Protein AF-A0A741NWG8-F1 (afdb_monomer_lite)

Secondary structure (DSSP, 8-state):
-PPP-HHHHHHHHHHTT--------SSGGGS-HHHHHHHHHHGGGGGG-TTT--SSHHHHHHHHHHHHHHHHHHHTT--HHHHHHHHHHHHHTT-

pLDDT: mean 80.76, std 14.73, range [42.0, 93.69]

Structure (mmCIF, N/CA/C/O backbone):
data_AF-A0A741NWG8-F1
#
_entry.id   AF-A0A741NWG8-F1
#
loop_
_atom_site.group_PDB
_atom_site.id
_atom_site.type_symbol
_atom_site.label_atom_id
_atom_site.label_alt_id
_atom_site.label_comp_id
_atom_site.label_asym_id
_atom_site.label_entity_id
_atom_site.label_seq_id
_atom_site.pdbx_PDB_ins_code
_atom_site.Cartn_x
_atom_site.Cartn_y
_atom_site.Cartn_z
_atom_site.occupancy
_atom_site.B_iso_or_equiv
_atom_site.auth_seq_id
_atom_site.auth_comp_id
_atom_site.auth_asym_id
_atom_site.auth_atom_id
_atom_site.pdbx_PDB_model_num
ATOM 1 N N . LYS A 1 1 ? -18.041 -12.628 5.112 1.00 46.03 1 LYS A N 1
ATOM 2 C CA . LYS A 1 1 ? -16.937 -11.721 4.717 1.00 46.03 1 LYS A CA 1
ATOM 3 C C . LYS A 1 1 ? -16.424 -11.096 6.004 1.00 46.03 1 LYS A C 1
ATOM 5 O O . LYS A 1 1 ? -17.252 -10.543 6.709 1.00 46.03 1 LYS A O 1
ATOM 10 N N . GLN A 1 2 ? -15.157 -11.285 6.374 1.00 55.75 2 GLN A N 1
ATOM 11 C CA . GLN A 1 2 ? -14.573 -10.500 7.467 1.00 55.75 2 GLN A CA 1
ATOM 12 C C . GLN A 1 2 ? -14.392 -9.072 6.949 1.00 55.75 2 GLN A C 1
ATOM 14 O O . GLN A 1 2 ? -13.883 -8.890 5.844 1.00 55.75 2 GLN A O 1
ATOM 19 N N . GLU A 1 3 ? -14.908 -8.099 7.686 1.00 67.19 3 GLU A N 1
ATOM 20 C CA . GLU A 1 3 ? -14.842 -6.685 7.331 1.00 67.19 3 GLU A CA 1
ATOM 21 C C . GLU A 1 3 ? -13.487 -6.127 7.779 1.00 67.19 3 GLU A C 1
ATOM 23 O O . GLU A 1 3 ? -13.056 -6.379 8.905 1.00 67.19 3 GLU A O 1
ATOM 28 N N . ILE A 1 4 ? -12.780 -5.436 6.881 1.00 77.12 4 ILE A N 1
ATOM 29 C CA . ILE A 1 4 ? -11.507 -4.790 7.214 1.00 77.12 4 ILE A CA 1
ATOM 30 C C . ILE A 1 4 ? -11.827 -3.556 8.059 1.00 77.12 4 ILE A C 1
ATOM 32 O O . ILE A 1 4 ? -12.543 -2.664 7.613 1.00 77.12 4 ILE A O 1
ATOM 36 N N . THR A 1 5 ? -11.292 -3.502 9.276 1.00 86.81 5 THR A N 1
ATOM 37 C CA . THR A 1 5 ? -11.423 -2.362 10.196 1.00 86.81 5 THR A CA 1
ATOM 38 C C . THR A 1 5 ? -10.116 -1.576 10.287 1.00 86.81 5 THR A C 1
ATOM 40 O O . THR A 1 5 ? -9.039 -2.115 10.015 1.00 86.81 5 THR A O 1
ATOM 43 N N . ALA A 1 6 ? -10.179 -0.321 10.742 1.00 87.62 6 ALA A N 1
ATOM 44 C CA . ALA A 1 6 ? -8.990 0.499 10.990 1.00 87.62 6 ALA A CA 1
ATOM 45 C C . ALA A 1 6 ? -7.976 -0.189 11.927 1.00 87.62 6 ALA A C 1
ATOM 47 O O . ALA A 1 6 ? -6.771 -0.150 11.672 1.00 87.62 6 ALA A O 1
ATOM 48 N N . GLU A 1 7 ? -8.466 -0.876 12.965 1.00 87.56 7 GLU A N 1
ATOM 49 C CA . GLU A 1 7 ? -7.653 -1.654 13.907 1.00 87.56 7 GLU A CA 1
ATOM 50 C C . GLU A 1 7 ? -6.947 -2.825 13.221 1.00 87.56 7 GLU A C 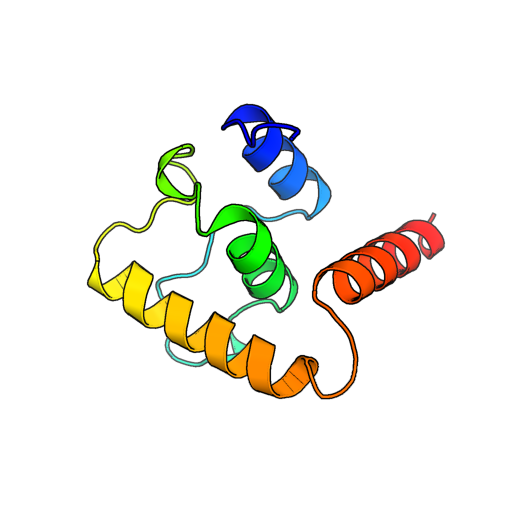1
ATOM 52 O O . GLU A 1 7 ? -5.751 -3.025 13.420 1.00 87.56 7 GLU A O 1
ATOM 57 N N . SER A 1 8 ? -7.658 -3.565 12.361 1.00 88.00 8 SER A N 1
ATOM 58 C CA . SER A 1 8 ? -7.062 -4.676 11.613 1.00 88.00 8 SER A CA 1
ATOM 59 C C . SER A 1 8 ? -5.978 -4.207 10.634 1.00 88.00 8 SER A C 1
ATOM 61 O O . SER A 1 8 ? -4.957 -4.877 10.485 1.00 88.00 8 SER A O 1
ATOM 63 N N . ILE A 1 9 ? -6.157 -3.024 10.030 1.00 89.56 9 ILE A N 1
ATOM 64 C CA . ILE A 1 9 ? -5.156 -2.377 9.171 1.00 89.56 9 ILE A CA 1
ATOM 65 C C . ILE A 1 9 ? -3.913 -2.012 9.988 1.00 89.56 9 ILE A C 1
ATOM 67 O O . ILE A 1 9 ? -2.800 -2.325 9.569 1.00 89.56 9 ILE A O 1
ATOM 71 N N . SER A 1 10 ? -4.088 -1.384 11.157 1.00 89.94 10 SER A N 1
ATOM 72 C CA . SER A 1 10 ? -2.973 -1.031 12.046 1.00 89.94 10 SER A CA 1
ATOM 73 C C . SER A 1 10 ? -2.210 -2.267 12.517 1.00 89.94 10 SER A C 1
ATOM 75 O O . SER A 1 10 ? -0.989 -2.298 12.416 1.00 89.94 10 SER A O 1
ATOM 77 N N . TYR A 1 11 ? -2.919 -3.311 12.952 1.00 89.06 11 TYR A N 1
ATOM 78 C CA . TYR A 1 11 ? -2.302 -4.562 13.392 1.00 89.06 11 TYR A CA 1
ATOM 79 C C . TYR A 1 11 ? -1.479 -5.220 12.279 1.00 89.06 11 TYR A C 1
ATOM 81 O O . TYR A 1 11 ? -0.341 -5.633 12.501 1.00 89.06 11 TYR A O 1
ATOM 89 N N . LEU A 1 12 ? -2.024 -5.278 11.059 1.00 87.50 12 LEU A N 1
ATOM 90 C CA . LEU A 1 12 ? -1.299 -5.793 9.901 1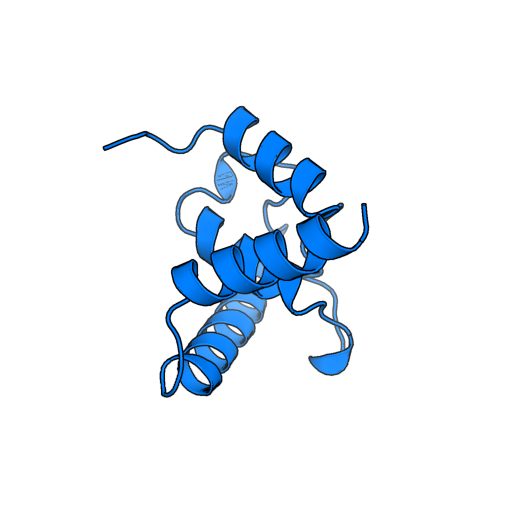.00 87.50 12 LEU A CA 1
ATOM 91 C C . LEU A 1 12 ? -0.057 -4.948 9.589 1.00 87.50 12 LEU A C 1
ATOM 93 O O . LEU A 1 12 ? 1.000 -5.502 9.294 1.00 87.50 12 LEU A O 1
ATOM 97 N N . ALA A 1 13 ? -0.168 -3.622 9.657 1.00 90.94 13 ALA A N 1
ATOM 98 C CA . ALA A 1 13 ? 0.964 -2.738 9.425 1.00 90.94 13 ALA A CA 1
ATOM 99 C C . ALA A 1 13 ? 2.076 -2.960 10.455 1.00 90.94 13 ALA A C 1
ATOM 101 O O . ALA A 1 13 ? 3.242 -3.047 10.078 1.00 90.94 13 ALA A O 1
ATOM 102 N N . ASP A 1 14 ? 1.723 -3.113 11.731 1.00 91.69 14 ASP A N 1
ATOM 103 C CA . ASP A 1 14 ? 2.688 -3.351 12.801 1.00 91.69 14 ASP A CA 1
ATOM 104 C C . ASP A 1 14 ? 3.360 -4.729 12.651 1.00 91.69 14 ASP A C 1
ATOM 106 O O . ASP A 1 14 ? 4.581 -4.827 12.782 1.00 91.69 14 ASP A O 1
ATOM 110 N N . LEU A 1 15 ? 2.610 -5.771 12.261 1.00 88.81 15 LEU A N 1
ATOM 111 C CA . LEU A 1 15 ? 3.166 -7.091 11.924 1.00 88.81 15 LEU A CA 1
ATOM 112 C C . LEU A 1 15 ? 4.169 -7.039 10.764 1.00 88.81 15 LEU A C 1
ATOM 114 O O . LEU A 1 15 ? 5.177 -7.743 10.777 1.00 88.81 15 LEU A O 1
ATOM 118 N N . LEU A 1 16 ? 3.889 -6.218 9.751 1.00 86.94 16 LEU A N 1
ATOM 119 C CA . LEU A 1 16 ? 4.751 -6.044 8.580 1.00 86.94 16 LEU A CA 1
ATOM 120 C C . LEU A 1 16 ? 5.825 -4.962 8.779 1.00 86.94 16 LEU A C 1
ATOM 122 O O . LEU A 1 16 ? 6.596 -4.694 7.858 1.00 86.94 16 LEU A O 1
ATOM 126 N N . ASN A 1 17 ? 5.884 -4.345 9.965 1.00 90.75 17 ASN A N 1
ATOM 127 C CA . ASN A 1 17 ? 6.755 -3.218 10.298 1.00 90.75 17 ASN A CA 1
ATOM 128 C C . ASN A 1 17 ? 6.635 -2.034 9.311 1.00 90.75 17 ASN A C 1
ATOM 130 O O . ASN A 1 17 ? 7.618 -1.381 8.950 1.00 90.75 17 ASN A O 1
ATOM 134 N N . ILE A 1 18 ? 5.413 -1.751 8.858 1.00 92.56 18 ILE A N 1
ATOM 135 C CA . ILE A 1 18 ? 5.095 -0.658 7.940 1.00 92.56 18 ILE A CA 1
ATOM 136 C C . ILE A 1 18 ? 4.663 0.554 8.747 1.00 92.56 18 ILE A C 1
ATOM 138 O O . ILE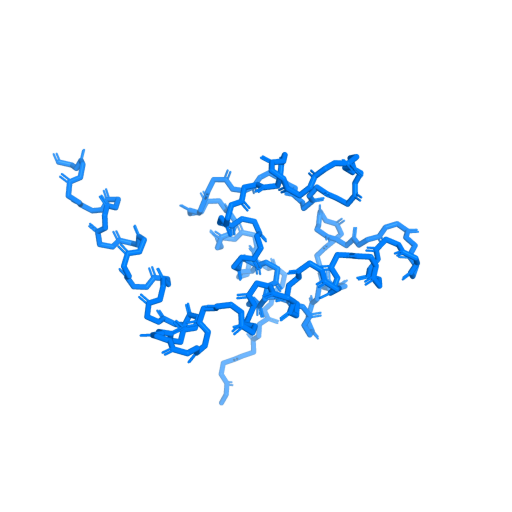 A 1 18 ? 3.628 0.562 9.412 1.00 92.56 18 ILE A O 1
ATOM 142 N N . LYS A 1 19 ? 5.463 1.618 8.666 1.00 91.06 19 LYS A N 1
ATOM 143 C CA . LYS A 1 19 ? 5.164 2.859 9.383 1.00 91.06 19 LYS A CA 1
ATOM 144 C C . LYS A 1 19 ? 4.202 3.767 8.633 1.00 91.06 19 LYS A C 1
ATOM 146 O O . LYS A 1 19 ? 3.339 4.367 9.268 1.00 91.06 19 LYS A O 1
ATOM 151 N N . GLU A 1 20 ? 4.350 3.810 7.316 1.00 91.69 20 GLU A N 1
ATOM 152 C CA . GLU A 1 20 ? 3.599 4.649 6.389 1.00 91.69 20 GLU A CA 1
ATOM 153 C C . GLU A 1 20 ? 3.635 4.040 4.980 1.00 91.69 20 GLU A C 1
ATOM 155 O O . GLU A 1 20 ? 4.441 3.148 4.691 1.00 91.69 20 GLU A O 1
ATOM 160 N N . ILE A 1 21 ? 2.777 4.546 4.094 1.00 92.81 21 ILE A N 1
ATOM 161 C CA . ILE A 1 21 ? 2.846 4.255 2.661 1.00 92.81 21 ILE A CA 1
ATOM 162 C C . ILE A 1 21 ? 3.624 5.396 1.996 1.00 92.81 21 ILE A C 1
ATOM 164 O O . ILE A 1 21 ? 3.224 6.554 2.125 1.00 92.81 21 ILE A O 1
ATOM 168 N N . PRO A 1 22 ? 4.741 5.113 1.299 1.00 92.25 22 PRO A N 1
ATOM 169 C CA . PRO A 1 22 ? 5.623 6.154 0.786 1.00 92.25 22 PRO A CA 1
ATOM 170 C C . PRO A 1 22 ? 5.063 6.746 -0.513 1.00 92.25 22 PRO A C 1
ATOM 172 O O . PRO A 1 22 ? 5.530 6.438 -1.607 1.00 92.25 22 PRO A O 1
ATOM 175 N N . TYR A 1 23 ? 4.047 7.603 -0.403 1.00 91.94 23 TYR A N 1
ATOM 176 C CA . TYR A 1 23 ? 3.460 8.324 -1.541 1.00 91.94 23 TYR A CA 1
ATOM 177 C C . TYR A 1 23 ? 4.451 9.310 -2.186 1.00 91.94 23 TYR A C 1
ATOM 179 O O . TYR A 1 23 ? 4.447 9.516 -3.407 1.00 91.94 23 TYR A O 1
ATOM 187 N N . SER A 1 24 ? 5.355 9.868 -1.375 1.00 88.88 24 SER A N 1
ATOM 188 C CA . SER A 1 24 ? 6.450 10.726 -1.826 1.00 88.88 24 SER A CA 1
ATOM 189 C C . SER A 1 24 ? 7.678 9.887 -2.182 1.00 88.88 24 SER A C 1
ATOM 191 O O . SER A 1 24 ? 8.453 9.480 -1.320 1.00 88.88 24 SER A O 1
ATOM 193 N N . TYR A 1 25 ? 7.836 9.607 -3.473 1.00 89.56 25 TYR A N 1
ATOM 194 C CA . TYR A 1 25 ? 8.994 8.912 -4.029 1.00 89.56 25 TYR A CA 1
ATOM 195 C C . TYR A 1 25 ? 9.375 9.498 -5.393 1.00 89.56 25 TYR A C 1
ATOM 197 O O . TYR A 1 25 ? 8.506 9.932 -6.163 1.00 89.56 25 TYR A O 1
ATOM 205 N N . GLU A 1 26 ? 10.670 9.462 -5.710 1.00 86.25 26 GLU A N 1
ATOM 206 C CA . GLU A 1 26 ? 11.217 9.847 -7.017 1.00 86.25 26 GLU A CA 1
ATOM 207 C C . GLU A 1 26 ? 11.378 8.633 -7.935 1.00 86.25 26 GLU A C 1
ATOM 209 O O . GLU A 1 26 ? 11.162 8.716 -9.143 1.00 86.25 26 GLU A O 1
ATOM 214 N N . ARG A 1 27 ? 11.755 7.480 -7.365 1.00 85.56 27 ARG A N 1
ATOM 215 C CA . ARG A 1 27 ? 12.003 6.230 -8.095 1.00 85.56 27 ARG A CA 1
ATOM 216 C C . ARG A 1 27 ? 11.317 5.062 -7.404 1.00 85.56 27 ARG A C 1
ATOM 218 O O . ARG A 1 27 ? 11.339 4.961 -6.184 1.00 85.56 27 ARG A O 1
ATOM 225 N N . ARG A 1 28 ? 10.788 4.111 -8.179 1.00 83.06 28 ARG A N 1
ATOM 226 C CA . ARG A 1 28 ? 10.129 2.913 -7.621 1.00 83.06 28 ARG A CA 1
ATOM 227 C C . ARG A 1 28 ? 11.022 2.048 -6.745 1.00 83.06 28 ARG A C 1
ATOM 229 O O . ARG A 1 28 ? 10.523 1.441 -5.812 1.00 83.06 28 ARG A O 1
ATOM 236 N N . SER A 1 29 ? 12.326 2.017 -7.010 1.00 85.00 29 SER A N 1
ATOM 237 C CA . SER A 1 29 ? 13.292 1.277 -6.190 1.00 85.00 29 SER A CA 1
ATOM 238 C C . SER A 1 29 ? 13.389 1.788 -4.747 1.00 85.00 29 SER A C 1
ATOM 240 O O . SER A 1 29 ? 13.987 1.119 -3.915 1.00 85.00 29 SER A O 1
ATOM 242 N N . GLN A 1 30 ? 12.842 2.975 -4.452 1.00 88.25 30 GLN A N 1
ATOM 243 C CA . GLN A 1 30 ? 12.757 3.529 -3.097 1.00 88.25 30 GLN A CA 1
ATOM 244 C C . GLN A 1 30 ? 11.561 2.976 -2.312 1.00 88.25 30 GLN A C 1
ATOM 246 O O . GLN A 1 30 ? 11.489 3.171 -1.103 1.00 88.25 30 GLN A O 1
ATOM 251 N N . ILE A 1 31 ? 10.616 2.313 -2.984 1.00 91.50 31 ILE A N 1
ATOM 252 C CA . ILE A 1 31 ? 9.400 1.793 -2.369 1.00 91.50 31 ILE A CA 1
ATOM 253 C C . ILE A 1 31 ? 9.670 0.354 -1.918 1.00 91.50 31 ILE A C 1
ATOM 255 O O . ILE A 1 31 ? 9.951 -0.499 -2.766 1.00 91.50 31 ILE A O 1
ATOM 259 N N . PRO A 1 32 ? 9.562 0.046 -0.614 1.00 90.25 32 PRO A N 1
ATOM 260 C CA . PRO A 1 32 ? 9.672 -1.326 -0.142 1.00 90.25 32 PRO A CA 1
ATOM 261 C C . PRO A 1 32 ? 8.574 -2.201 -0.754 1.00 90.25 32 PRO A C 1
ATOM 263 O O . PRO A 1 32 ? 7.400 -1.832 -0.751 1.00 90.25 32 PRO A O 1
ATOM 266 N N . GLU A 1 33 ? 8.937 -3.394 -1.227 1.00 88.62 33 GLU A N 1
ATOM 267 C CA . GLU A 1 33 ? 7.990 -4.345 -1.833 1.00 88.62 33 GLU A CA 1
ATOM 268 C C . GLU A 1 33 ? 6.833 -4.677 -0.878 1.00 88.62 33 GLU A C 1
ATOM 270 O O . GLU A 1 33 ? 5.672 -4.731 -1.284 1.00 88.62 33 GLU A O 1
ATOM 275 N N . ILE A 1 34 ? 7.131 -4.788 0.419 1.00 88.94 34 ILE A N 1
ATOM 276 C CA . ILE A 1 34 ? 6.126 -5.053 1.449 1.00 88.94 34 ILE A CA 1
ATOM 277 C C . ILE A 1 34 ? 5.100 -3.920 1.586 1.00 88.94 34 ILE A C 1
ATOM 279 O O . ILE A 1 34 ? 3.926 -4.193 1.822 1.00 88.94 34 ILE A O 1
ATOM 283 N N . SER A 1 35 ? 5.495 -2.664 1.350 1.00 92.06 35 SER A N 1
ATOM 284 C CA . SER A 1 35 ? 4.579 -1.516 1.341 1.00 92.06 35 SER A CA 1
ATOM 285 C C . SER A 1 35 ? 3.622 -1.567 0.150 1.00 92.06 35 SER A C 1
ATOM 287 O O . SER A 1 35 ? 2.457 -1.201 0.287 1.00 92.06 35 SER A O 1
ATOM 289 N N . ILE A 1 36 ? 4.085 -2.060 -1.005 1.00 92.06 36 ILE A N 1
ATOM 290 C CA . ILE A 1 36 ? 3.248 -2.248 -2.200 1.00 92.06 36 ILE A CA 1
ATOM 291 C C . ILE A 1 36 ? 2.222 -3.360 -1.954 1.00 92.06 36 ILE A C 1
ATOM 293 O O . ILE A 1 36 ? 1.040 -3.196 -2.257 1.00 92.06 36 ILE A O 1
ATOM 297 N N . ILE A 1 37 ? 2.662 -4.476 -1.362 1.00 88.88 37 ILE A N 1
ATOM 298 C CA . ILE A 1 37 ? 1.786 -5.595 -0.990 1.00 88.88 37 ILE A CA 1
ATOM 299 C C . ILE A 1 37 ? 0.738 -5.133 0.025 1.00 88.88 37 ILE A C 1
ATOM 301 O O . ILE A 1 37 ? -0.451 -5.372 -0.174 1.00 88.88 37 ILE A O 1
ATOM 305 N N . PHE A 1 38 ? 1.167 -4.445 1.084 1.00 91.50 38 PHE A N 1
ATOM 306 C CA . PHE A 1 38 ? 0.279 -3.916 2.114 1.00 91.50 38 PHE A CA 1
ATOM 307 C C . PHE A 1 38 ? -0.770 -2.967 1.544 1.00 91.50 38 PHE A C 1
ATOM 309 O O . PHE A 1 38 ? -1.956 -3.160 1.801 1.00 91.50 38 PHE A O 1
ATOM 316 N N . PHE A 1 39 ? -0.359 -2.015 0.702 1.00 92.50 39 PHE A N 1
ATOM 317 C CA . PHE A 1 39 ? -1.292 -1.149 -0.014 1.00 92.50 39 PHE A CA 1
ATOM 318 C C . PHE A 1 39 ? -2.324 -1.971 -0.795 1.00 92.50 39 PHE A C 1
ATOM 320 O O . PHE A 1 39 ? -3.514 -1.712 -0.679 1.00 92.50 39 PHE A O 1
ATOM 327 N N . GLY A 1 40 ? -1.901 -3.011 -1.518 1.00 89.50 40 GLY A N 1
ATOM 328 C CA . GLY A 1 40 ? -2.809 -3.901 -2.245 1.00 89.50 40 GLY A CA 1
ATOM 329 C C . GLY A 1 40 ? -3.864 -4.593 -1.379 1.00 89.50 40 GLY A C 1
ATOM 330 O O . GLY A 1 40 ? -4.972 -4.835 -1.848 1.00 89.50 40 GLY A O 1
ATOM 331 N N . ILE A 1 41 ? -3.537 -4.894 -0.120 1.00 88.25 41 ILE A N 1
ATOM 332 C CA . ILE A 1 41 ? -4.462 -5.514 0.841 1.00 88.25 41 ILE A CA 1
ATOM 333 C C . ILE A 1 41 ? -5.495 -4.501 1.333 1.00 88.25 41 ILE A C 1
ATOM 335 O O . ILE A 1 41 ? -6.657 -4.858 1.518 1.00 88.25 41 ILE A O 1
ATOM 339 N N . ILE A 1 42 ? -5.075 -3.253 1.556 1.00 89.56 42 ILE A N 1
ATOM 340 C CA . ILE A 1 42 ? -5.907 -2.239 2.211 1.00 89.56 42 ILE A CA 1
ATOM 341 C C . ILE A 1 42 ? -6.505 -1.206 1.251 1.00 89.56 42 ILE A C 1
ATOM 343 O O . ILE A 1 42 ? -7.275 -0.369 1.707 1.00 89.56 42 ILE A O 1
ATOM 347 N N . LYS A 1 43 ? -6.178 -1.228 -0.050 1.00 89.06 43 LYS A N 1
ATOM 348 C CA . LYS A 1 43 ? -6.515 -0.163 -1.018 1.00 89.06 43 LYS A CA 1
ATOM 349 C C . LYS A 1 43 ? -8.001 0.214 -1.043 1.00 89.06 43 LYS A C 1
ATOM 351 O O . LYS A 1 43 ? -8.322 1.394 -1.114 1.00 89.06 43 LYS A O 1
ATOM 356 N N . ASP A 1 44 ? -8.896 -0.765 -0.913 1.00 87.38 44 ASP A N 1
ATOM 357 C CA . ASP A 1 44 ? -10.351 -0.558 -0.968 1.00 87.38 44 ASP A CA 1
ATOM 358 C C . ASP A 1 44 ? -10.912 -0.007 0.358 1.00 87.38 44 ASP A C 1
ATOM 360 O O . ASP A 1 44 ? -12.084 0.342 0.466 1.00 87.38 44 ASP A O 1
ATOM 364 N N . SER A 1 45 ? -10.078 0.050 1.395 1.00 88.25 45 SER A N 1
ATOM 365 C CA . SER A 1 45 ? -10.410 0.473 2.758 1.00 88.25 45 SER A CA 1
ATOM 366 C C . SER A 1 45 ? -9.381 1.461 3.312 1.00 88.25 45 SER A C 1
ATOM 368 O O . SER A 1 45 ? -9.298 1.676 4.519 1.00 88.25 45 SER A O 1
ATOM 370 N N . ILE A 1 46 ? -8.577 2.071 2.440 1.00 86.12 46 ILE A N 1
ATOM 371 C CA . ILE A 1 46 ? -7.400 2.849 2.835 1.00 86.12 46 ILE A CA 1
ATOM 372 C C . ILE A 1 46 ? -7.764 4.132 3.582 1.00 86.12 46 ILE A C 1
ATOM 374 O O . ILE A 1 46 ? -7.005 4.610 4.418 1.00 86.12 46 ILE A O 1
ATOM 378 N N . THR A 1 47 ? -8.964 4.651 3.327 1.00 85.69 47 THR A N 1
ATOM 379 C CA . THR A 1 47 ? -9.532 5.820 4.002 1.00 85.69 47 THR A CA 1
ATOM 380 C C . THR A 1 47 ? -10.020 5.520 5.419 1.00 85.69 47 THR A C 1
ATOM 382 O O . THR A 1 47 ? -10.271 6.456 6.170 1.00 85.69 47 THR A O 1
ATOM 385 N N . LEU A 1 48 ? -10.124 4.245 5.822 1.00 84.62 48 LEU A N 1
ATOM 386 C CA . LEU A 1 48 ? -10.489 3.874 7.194 1.00 84.62 48 LEU A CA 1
ATOM 387 C C . LEU A 1 48 ? -9.374 4.173 8.202 1.00 84.62 48 LEU A C 1
ATOM 389 O O . LEU A 1 48 ? -9.634 4.182 9.402 1.00 84.62 48 LEU A O 1
ATOM 393 N N . ASN A 1 49 ? -8.135 4.373 7.746 1.00 86.12 49 ASN A N 1
ATOM 394 C CA . ASN A 1 49 ? -6.991 4.603 8.618 1.00 86.12 49 ASN A CA 1
ATOM 395 C C . ASN A 1 49 ? -6.172 5.807 8.138 1.00 86.12 49 ASN A C 1
ATOM 397 O O . ASN A 1 49 ? -5.411 5.715 7.174 1.00 86.12 49 ASN A O 1
ATOM 401 N N . GLU A 1 50 ? -6.292 6.926 8.857 1.00 87.62 50 GLU A N 1
ATOM 402 C CA . GLU A 1 50 ? -5.613 8.190 8.537 1.00 87.62 50 GLU A CA 1
ATOM 403 C C . GLU A 1 50 ? -4.085 8.055 8.447 1.00 87.62 50 GLU A C 1
ATOM 405 O O . GLU A 1 50 ? -3.452 8.787 7.691 1.00 87.62 50 GLU A O 1
ATOM 410 N N . ARG A 1 51 ? -3.481 7.084 9.151 1.00 88.69 51 ARG A N 1
ATOM 411 C CA . ARG A 1 51 ? -2.030 6.821 9.110 1.00 88.69 51 ARG A CA 1
ATOM 412 C C . ARG A 1 51 ? -1.540 6.449 7.711 1.00 88.69 51 ARG A C 1
ATOM 414 O O . ARG A 1 51 ? -0.395 6.731 7.367 1.00 88.69 51 ARG A O 1
ATOM 421 N N . PHE A 1 52 ? -2.380 5.773 6.933 1.00 92.50 52 PHE A N 1
ATOM 422 C CA . PHE A 1 52 ? -2.030 5.250 5.611 1.00 92.50 52 PHE A CA 1
ATOM 423 C C . PHE A 1 52 ? -2.801 5.931 4.484 1.00 92.50 52 PHE A C 1
ATOM 425 O O . PHE A 1 52 ? -2.527 5.664 3.311 1.00 92.50 52 PHE A O 1
ATOM 432 N N . ALA A 1 53 ? -3.746 6.805 4.827 1.00 91.62 53 ALA A N 1
ATOM 433 C CA . ALA A 1 53 ? -4.522 7.554 3.863 1.00 91.62 53 ALA A CA 1
ATOM 434 C C . ALA A 1 53 ? -3.610 8.485 3.036 1.00 91.62 53 ALA A C 1
ATOM 436 O O . ALA A 1 53 ? -2.702 9.120 3.580 1.00 91.62 53 ALA A O 1
ATOM 437 N N . PRO A 1 54 ? -3.830 8.574 1.716 1.00 92.19 54 PRO A N 1
ATOM 438 C CA . PRO A 1 54 ? -3.144 9.542 0.869 1.00 92.19 54 PRO A CA 1
ATOM 439 C C . PRO A 1 54 ? -3.597 10.967 1.217 1.00 92.19 54 PRO A C 1
ATOM 441 O O . PRO A 1 54 ? -4.741 11.186 1.618 1.00 92.19 54 PRO A O 1
ATOM 444 N N . LYS A 1 55 ? -2.724 11.957 1.018 1.00 90.94 55 LYS A N 1
ATOM 445 C CA . LYS A 1 55 ? -3.050 13.378 1.236 1.00 90.94 55 LYS A CA 1
ATOM 446 C C . LYS A 1 55 ? -3.763 14.005 0.041 1.00 90.94 55 LYS A C 1
ATOM 448 O O . LYS A 1 55 ? -4.324 15.091 0.166 1.00 90.94 55 LYS A O 1
ATOM 453 N N . SER A 1 56 ? -3.722 13.351 -1.118 1.00 92.38 56 SER A N 1
ATOM 454 C CA . SER A 1 56 ? -4.409 13.789 -2.330 1.00 92.38 56 SER A CA 1
ATOM 455 C C . SER A 1 56 ? -4.782 12.618 -3.240 1.00 92.38 56 SER A C 1
ATOM 457 O O . SER A 1 56 ? -4.159 11.553 -3.214 1.00 92.38 56 SER A O 1
ATOM 459 N N . ASP A 1 57 ? -5.759 12.843 -4.119 1.00 90.69 57 ASP A N 1
ATOM 460 C CA . ASP A 1 57 ? -6.128 11.882 -5.167 1.00 90.69 57 ASP A CA 1
ATOM 461 C C . ASP A 1 57 ? -4.964 11.598 -6.129 1.00 90.69 57 ASP A C 1
ATOM 463 O O . ASP A 1 57 ? -4.858 10.510 -6.697 1.00 90.69 57 ASP A O 1
ATOM 467 N N . GLU A 1 58 ? -4.063 12.568 -6.307 1.00 92.94 58 GLU A N 1
ATOM 468 C CA . GLU A 1 58 ? -2.866 12.405 -7.127 1.00 92.94 58 GLU A CA 1
ATOM 469 C C . GLU A 1 58 ? -1.887 11.406 -6.499 1.00 92.94 58 GLU A C 1
ATOM 471 O O . GLU A 1 58 ? -1.395 10.517 -7.197 1.00 92.94 58 GLU A O 1
ATOM 476 N N . GLU A 1 59 ? -1.654 11.491 -5.184 1.00 92.88 59 GLU A N 1
ATOM 477 C CA . GLU A 1 59 ? -0.844 10.516 -4.444 1.00 92.88 59 GLU A CA 1
ATOM 478 C C . GLU A 1 59 ? -1.442 9.110 -4.541 1.00 92.88 59 GLU A C 1
ATOM 480 O O . GLU A 1 59 ? -0.728 8.150 -4.856 1.00 92.88 59 GLU A O 1
ATOM 485 N N . LEU A 1 60 ? -2.762 9.000 -4.354 1.00 92.75 60 LEU A N 1
ATOM 486 C CA . LEU A 1 60 ? -3.480 7.735 -4.478 1.00 92.75 60 LEU A CA 1
ATOM 487 C C . LEU A 1 60 ? -3.314 7.138 -5.875 1.00 92.75 60 LEU A C 1
ATOM 489 O O . LEU A 1 60 ? -2.948 5.970 -6.017 1.00 92.75 60 LEU A O 1
ATOM 493 N N . LYS A 1 61 ? -3.548 7.936 -6.920 1.00 93.31 61 LYS A N 1
ATOM 494 C CA . LYS A 1 61 ? -3.425 7.500 -8.313 1.00 93.31 61 LYS A CA 1
ATOM 495 C C . LYS A 1 61 ? -1.992 7.085 -8.640 1.00 93.31 61 LYS A C 1
ATOM 497 O O . LYS A 1 61 ? -1.770 6.035 -9.244 1.00 93.31 61 LYS A O 1
ATOM 502 N N . LYS A 1 62 ? -1.009 7.878 -8.209 1.00 92.31 62 LYS A N 1
ATOM 503 C CA . LYS A 1 62 ? 0.417 7.608 -8.419 1.00 92.31 62 LYS A CA 1
ATOM 504 C C . LYS A 1 62 ? 0.835 6.284 -7.779 1.00 92.31 62 LYS A C 1
ATOM 506 O O . LYS A 1 62 ? 1.548 5.508 -8.415 1.00 92.31 62 LYS A O 1
ATOM 511 N N . PHE A 1 63 ? 0.403 6.009 -6.550 1.00 93.69 63 PHE A N 1
ATOM 512 C CA . PHE A 1 63 ? 0.749 4.765 -5.859 1.00 93.69 63 PHE A CA 1
ATOM 513 C C . PHE A 1 63 ? -0.068 3.567 -6.358 1.00 93.69 63 PHE A C 1
ATOM 515 O O . PHE A 1 63 ? 0.471 2.470 -6.487 1.00 93.69 63 PHE A O 1
ATOM 522 N N . THR A 1 64 ? -1.321 3.782 -6.766 1.00 92.62 64 THR A N 1
ATOM 523 C CA . THR A 1 64 ? -2.133 2.756 -7.439 1.00 92.62 64 THR A CA 1
ATOM 524 C C . THR A 1 64 ? -1.442 2.261 -8.705 1.00 92.62 64 THR A C 1
ATOM 526 O O . THR A 1 64 ? -1.358 1.059 -8.910 1.00 92.62 64 THR A O 1
ATOM 529 N N . ASN A 1 65 ? -0.845 3.150 -9.504 1.00 92.69 65 ASN A N 1
ATOM 530 C CA . ASN A 1 65 ? -0.076 2.741 -10.684 1.00 92.69 65 ASN A CA 1
ATOM 531 C C . ASN A 1 65 ? 1.160 1.893 -10.329 1.00 92.69 65 ASN A C 1
ATOM 533 O O . ASN A 1 65 ? 1.517 0.989 -11.077 1.00 92.69 65 ASN A O 1
ATOM 537 N N . VAL A 1 66 ? 1.822 2.162 -9.195 1.00 92.00 66 VAL A N 1
ATOM 538 C CA . VAL A 1 66 ? 2.917 1.302 -8.699 1.00 92.00 66 VAL A CA 1
ATOM 539 C C . VAL A 1 66 ? 2.393 -0.086 -8.384 1.00 92.00 66 VAL A C 1
ATOM 541 O O . VAL A 1 66 ? 3.002 -1.069 -8.800 1.00 92.00 66 VAL A O 1
ATOM 544 N N . TYR A 1 67 ? 1.276 -0.154 -7.661 1.00 90.75 67 TYR A N 1
ATOM 545 C CA . TYR A 1 67 ? 0.644 -1.415 -7.313 1.00 90.75 67 TYR A CA 1
ATOM 546 C C . TYR A 1 67 ? 0.202 -2.187 -8.555 1.00 90.75 67 TYR A C 1
ATOM 548 O O . TYR A 1 67 ? 0.543 -3.354 -8.663 1.00 90.75 67 TYR A O 1
ATOM 556 N N . THR A 1 68 ? -0.479 -1.549 -9.507 1.00 89.25 68 THR A N 1
ATOM 557 C CA . THR A 1 68 ? -0.933 -2.181 -10.753 1.00 89.25 68 THR A CA 1
ATOM 558 C C . THR A 1 68 ? 0.237 -2.759 -11.541 1.00 89.25 68 THR A C 1
ATOM 560 O O . THR A 1 68 ? 0.198 -3.912 -11.957 1.00 89.25 68 THR A O 1
ATOM 563 N N . ASP A 1 69 ? 1.329 -2.013 -11.694 1.00 88.06 69 ASP A N 1
ATOM 564 C CA . ASP A 1 69 ? 2.503 -2.525 -12.399 1.00 88.06 69 ASP A CA 1
ATOM 565 C C . ASP A 1 69 ? 3.194 -3.657 -11.632 1.00 88.06 69 ASP A C 1
ATOM 567 O O . ASP A 1 69 ? 3.644 -4.630 -12.234 1.00 88.06 69 ASP A O 1
ATOM 571 N N . TYR A 1 70 ? 3.271 -3.555 -10.304 1.00 86.00 70 TYR A N 1
ATOM 572 C CA . TYR A 1 70 ? 3.776 -4.631 -9.456 1.00 86.00 70 TYR A CA 1
ATOM 573 C C . TYR A 1 70 ? 2.906 -5.889 -9.567 1.00 86.00 70 TYR A C 1
ATOM 575 O O . TYR A 1 70 ? 3.431 -6.995 -9.710 1.00 86.00 70 TYR A O 1
ATOM 583 N N . GLU A 1 71 ? 1.585 -5.715 -9.548 1.00 81.62 71 GLU A N 1
ATOM 584 C CA . GLU A 1 71 ? 0.594 -6.763 -9.735 1.00 81.62 71 GLU A CA 1
ATOM 585 C C . GLU A 1 71 ? 0.816 -7.426 -11.090 1.00 81.62 71 GLU A C 1
ATOM 587 O O . GLU A 1 71 ? 1.065 -8.622 -11.120 1.00 81.62 71 GLU A O 1
ATOM 592 N N . HIS A 1 72 ? 0.875 -6.674 -12.190 1.00 78.94 72 HIS A N 1
ATOM 593 C CA . HIS A 1 72 ? 1.145 -7.220 -13.521 1.00 78.94 72 HIS A CA 1
ATOM 594 C C . HIS A 1 72 ? 2.482 -7.967 -13.621 1.00 78.94 72 HIS A C 1
ATOM 596 O O . HIS A 1 72 ? 2.534 -9.026 -14.244 1.00 78.94 72 HIS A O 1
ATOM 602 N N . LEU A 1 73 ? 3.551 -7.468 -12.994 1.00 75.31 73 LEU A N 1
ATOM 603 C CA . LEU A 1 73 ? 4.861 -8.129 -12.999 1.00 75.31 73 LEU A CA 1
ATOM 604 C C . LEU A 1 73 ? 4.866 -9.441 -12.198 1.00 75.31 73 LEU A C 1
ATOM 606 O O . LEU A 1 73 ? 5.591 -10.372 -12.550 1.00 75.31 73 LEU A O 1
ATOM 610 N N . LYS A 1 74 ? 4.081 -9.533 -11.117 1.00 67.12 74 LYS A N 1
ATOM 611 C CA . LYS A 1 74 ? 4.082 -10.686 -10.199 1.00 67.12 74 LYS A CA 1
ATOM 612 C C . LYS A 1 74 ? 2.944 -11.680 -10.448 1.00 67.12 74 LYS A C 1
ATOM 614 O O . LYS A 1 74 ? 3.147 -12.870 -10.201 1.00 67.12 74 LYS A O 1
ATOM 619 N N . PHE A 1 75 ? 1.801 -11.253 -10.998 1.00 52.44 75 PHE A N 1
ATOM 620 C CA . PHE A 1 75 ? 0.638 -12.111 -11.287 1.00 52.44 75 PHE A CA 1
ATOM 621 C C . PHE A 1 75 ? 0.932 -13.196 -12.317 1.00 52.44 75 PHE A C 1
ATOM 623 O O . PHE A 1 75 ? 0.285 -14.237 -12.306 1.00 52.44 75 PHE A O 1
ATOM 630 N N . TRP A 1 76 ? 1.943 -13.002 -13.164 1.00 49.75 76 TRP A N 1
ATOM 631 C CA . TRP A 1 76 ? 2.419 -14.057 -14.057 1.00 49.75 76 TRP A CA 1
ATOM 632 C C . TRP A 1 76 ? 3.109 -15.216 -13.311 1.00 49.75 76 TRP A C 1
ATOM 634 O O . TRP A 1 76 ? 3.463 -16.207 -13.941 1.00 49.75 76 TRP A O 1
ATOM 644 N N . SER A 1 77 ? 3.291 -15.136 -11.982 1.00 52.41 77 SER A N 1
ATOM 645 C CA . SER A 1 77 ? 3.988 -16.177 -11.212 1.00 52.41 77 SER A CA 1
ATOM 646 C C . SER A 1 77 ? 3.439 -16.495 -9.812 1.00 52.41 77 SER A C 1
ATOM 648 O O . SER A 1 77 ? 3.693 -17.599 -9.332 1.00 52.41 77 SER A O 1
ATOM 650 N N . THR A 1 78 ? 2.741 -15.593 -9.105 1.00 53.31 78 THR A N 1
ATOM 651 C CA . THR A 1 78 ? 2.247 -15.830 -7.726 1.00 53.31 78 THR A CA 1
ATOM 652 C C . THR A 1 78 ? 1.197 -14.766 -7.335 1.00 53.31 78 THR A C 1
ATOM 654 O O . THR A 1 78 ? 1.393 -13.582 -7.604 1.00 53.31 78 THR A O 1
ATOM 657 N N . THR A 1 79 ? 0.097 -15.146 -6.676 1.00 59.81 79 THR A N 1
ATOM 658 C CA . THR A 1 79 ? -0.933 -14.202 -6.186 1.00 59.81 79 THR A CA 1
ATOM 659 C C . THR A 1 79 ? -0.442 -13.371 -4.981 1.00 59.81 79 THR A C 1
ATOM 661 O O . THR A 1 79 ? 0.411 -13.835 -4.218 1.00 59.81 79 THR A O 1
ATOM 664 N N . PRO A 1 80 ? -0.997 -12.168 -4.710 1.00 57.69 80 PRO A N 1
ATOM 665 C CA . PRO A 1 80 ? -0.629 -11.351 -3.540 1.00 57.69 80 PRO A CA 1
ATOM 666 C C . PRO A 1 80 ? -0.744 -12.086 -2.193 1.00 57.69 80 PRO A C 1
ATOM 668 O O . PRO A 1 80 ? 0.055 -11.867 -1.283 1.00 57.69 8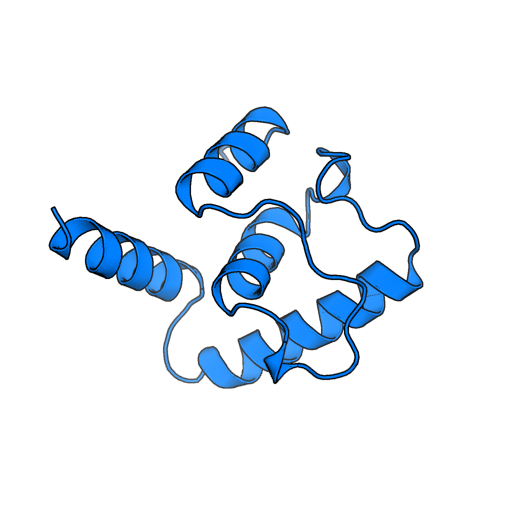0 PRO A O 1
ATOM 671 N N . ARG A 1 81 ? -1.703 -13.015 -2.079 1.00 57.69 81 ARG A N 1
ATOM 672 C CA . ARG A 1 81 ? -1.887 -13.880 -0.905 1.00 57.69 81 ARG A CA 1
ATOM 673 C C . ARG A 1 81 ? -0.702 -14.819 -0.688 1.00 57.69 81 ARG A C 1
ATOM 675 O O . ARG A 1 81 ? -0.230 -14.972 0.431 1.00 57.69 81 ARG A O 1
ATOM 682 N N . GLU A 1 82 ? -0.224 -15.448 -1.752 1.00 63.03 82 GLU A N 1
ATOM 683 C CA . GLU A 1 82 ? 0.926 -16.350 -1.700 1.00 63.03 82 GLU A CA 1
ATOM 684 C C . GLU A 1 82 ? 2.234 -15.589 -1.457 1.00 63.03 82 GLU A C 1
ATOM 686 O O . GLU A 1 82 ? 3.116 -16.112 -0.783 1.00 63.03 82 GLU A O 1
ATOM 691 N N . LEU A 1 83 ? 2.355 -14.345 -1.937 1.00 63.38 83 LEU A N 1
ATOM 692 C CA . LEU A 1 83 ? 3.468 -13.459 -1.576 1.00 63.38 83 LEU A CA 1
ATOM 693 C C . LEU A 1 83 ? 3.452 -13.119 -0.082 1.00 63.38 83 LEU A C 1
ATOM 695 O O . LEU A 1 83 ? 4.495 -13.193 0.560 1.00 63.38 83 LEU A O 1
ATOM 699 N N . MET A 1 84 ? 2.277 -12.834 0.489 1.00 63.97 84 MET A N 1
ATOM 700 C CA . MET A 1 84 ? 2.121 -12.665 1.937 1.00 63.97 84 MET A CA 1
ATOM 701 C C . MET A 1 84 ? 2.524 -13.922 2.711 1.00 63.97 84 MET A C 1
ATOM 703 O O . MET A 1 84 ? 3.295 -13.830 3.659 1.00 63.97 84 MET A O 1
ATOM 707 N N . ILE A 1 85 ? 2.047 -15.099 2.295 1.00 65.81 85 ILE A N 1
ATOM 708 C CA . ILE A 1 85 ? 2.411 -16.375 2.928 1.00 65.81 85 ILE A CA 1
ATOM 709 C C . ILE A 1 85 ? 3.923 -16.614 2.824 1.00 65.81 85 ILE A C 1
ATOM 711 O O . ILE A 1 85 ? 4.547 -16.989 3.812 1.00 65.81 85 ILE A O 1
ATOM 715 N N . LYS A 1 86 ? 4.538 -16.353 1.663 1.00 63.91 86 LYS A N 1
ATOM 716 C CA . LYS A 1 86 ? 5.996 -16.434 1.485 1.00 63.91 86 LYS A CA 1
ATOM 717 C C . LYS A 1 86 ? 6.731 -15.489 2.434 1.00 63.91 86 LYS A C 1
ATOM 719 O O . LYS A 1 86 ? 7.697 -15.918 3.051 1.00 63.91 86 LYS A O 1
ATOM 724 N N . TYR A 1 87 ? 6.269 -14.249 2.577 1.00 65.75 87 TYR A N 1
ATOM 725 C CA . TYR A 1 87 ? 6.907 -13.254 3.438 1.00 65.75 87 TYR A CA 1
ATOM 726 C C . TYR A 1 87 ? 6.784 -13.612 4.925 1.00 65.75 87 TYR A C 1
ATOM 728 O O . TYR A 1 87 ? 7.774 -13.581 5.651 1.00 65.75 87 TYR A O 1
ATOM 736 N N . ILE A 1 88 ? 5.596 -14.042 5.365 1.00 66.38 88 ILE A N 1
ATOM 737 C CA . ILE A 1 88 ? 5.367 -14.549 6.727 1.00 66.38 88 ILE A CA 1
ATOM 738 C C . ILE A 1 88 ? 6.260 -15.763 6.996 1.00 66.38 88 ILE A C 1
ATOM 740 O O . ILE A 1 88 ? 6.932 -15.807 8.022 1.00 66.38 88 ILE A O 1
ATOM 744 N N . ASN A 1 89 ? 6.332 -16.709 6.056 1.00 61.41 89 ASN A N 1
ATOM 745 C CA . ASN A 1 89 ? 7.182 -17.888 6.195 1.00 61.41 89 ASN A CA 1
ATOM 746 C C . ASN A 1 89 ? 8.670 -17.507 6.273 1.00 61.41 89 ASN A C 1
ATOM 748 O O . ASN A 1 89 ? 9.385 -18.016 7.131 1.00 61.41 89 ASN A O 1
ATOM 752 N N . GLN A 1 90 ? 9.141 -16.579 5.436 1.00 61.34 90 GLN A N 1
ATOM 753 C CA . GLN A 1 90 ? 10.522 -16.084 5.483 1.00 61.34 90 GLN A CA 1
ATOM 754 C C . GLN A 1 90 ? 10.855 -15.408 6.819 1.00 61.34 90 GLN A C 1
ATOM 756 O O . GLN A 1 90 ? 11.940 -15.624 7.347 1.00 61.34 90 GLN A O 1
ATOM 761 N N . MET A 1 91 ? 9.919 -14.648 7.390 1.00 55.03 91 MET A N 1
ATOM 762 C CA . MET A 1 91 ? 10.079 -14.022 8.707 1.00 55.03 91 MET A CA 1
ATOM 763 C C . MET A 1 91 ? 10.023 -15.052 9.849 1.00 55.03 91 MET A C 1
ATOM 765 O O . MET A 1 91 ? 10.778 -14.932 10.809 1.00 55.03 91 MET A O 1
ATOM 769 N N . SER A 1 92 ? 9.192 -16.097 9.739 1.00 55.41 92 SER A N 1
ATOM 770 C CA . SER A 1 92 ? 9.095 -17.163 10.753 1.00 55.41 92 SER A CA 1
ATOM 771 C C . SER A 1 92 ? 10.330 -18.065 10.839 1.00 55.41 92 SER A C 1
ATOM 773 O O . SER A 1 92 ? 10.552 -18.683 11.871 1.00 55.41 92 SER A O 1
ATOM 775 N N . PHE A 1 93 ? 11.152 -18.120 9.786 1.00 47.19 93 PHE A N 1
ATOM 776 C CA . PHE A 1 93 ? 12.418 -18.866 9.781 1.00 47.19 93 PHE A CA 1
ATOM 777 C C . PHE A 1 93 ? 13.584 -18.108 10.443 1.00 47.19 93 PHE A C 1
ATOM 779 O O . PHE A 1 93 ? 14.668 -18.671 10.567 1.00 47.19 93 PHE A O 1
ATOM 786 N N . ILE A 1 94 ? 13.389 -16.842 10.835 1.00 44.62 94 ILE A N 1
ATOM 787 C CA . ILE A 1 94 ? 14.411 -16.007 11.497 1.00 44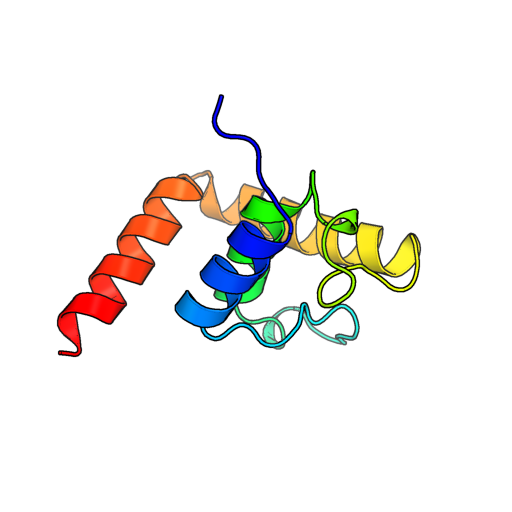.62 94 ILE A CA 1
ATOM 788 C C . ILE A 1 94 ? 14.244 -16.022 13.040 1.00 44.62 94 ILE A C 1
ATOM 790 O O . ILE A 1 94 ? 14.947 -15.305 13.748 1.00 44.62 94 ILE A O 1
ATOM 794 N N . GLN A 1 95 ? 13.352 -16.860 13.584 1.00 42.00 95 GLN A N 1
ATOM 795 C CA . GLN A 1 95 ? 13.309 -17.186 15.020 1.00 42.00 95 GLN A CA 1
ATOM 796 C C . GLN A 1 95 ? 14.167 -18.411 15.338 1.00 42.00 95 GLN A C 1
ATOM 798 O O . GLN A 1 95 ? 14.771 -18.410 16.434 1.00 42.00 95 GLN A O 1
#

Organism: NCBI:txid611

Radius of gyration: 13.36 Å; chains: 1; bounding box: 31×33×29 Å

Foldseek 3Di:
DDDDAQVNLVVVCVVLVNQEQCLDDDDLVVGDPSSLLSCVVCVVPQVNHPRHDDPDPVSNVSSVVSSVVVCVVPVVPDHSVVVVVVVVVVVVVVD

Sequence (95 aa):
KQEITAESISYLADLLNIKEIPYSYERRSQIPEISIIFFGIIKDSITLNERFAPKSDEELKKFTNVYTDYEHLKFWSTTPRELMIKYINQMSFIQ

=== Feature glossary ===
Legend for the data blocks above and below:

— What the protein is —

The amino-acid sequence is the protein's primary structure: the linear order of residues from the N-terminus to the C-terminus, written in one-letter code. Everything else here — the 3D coordinates, the secondary structure, the domain annotations — is ultimately a consequence of this string.

Functional annotations link the protein to curated databases. InterPro entries identify conserved domains and families by matching the sequence against member-database signatures (Pfam, PROSITE, CDD, …). Gene Ontology (GO) terms describe molecular function, biological process, and cellular component in a controlled vocabulary. CATH places the structure in a hierarchical fold classification (Class/Architecture/Topology/Homologous-superfamily). The organism is the source species.

— Where its atoms are —

Atomic coordinates in PDBx/mmCIF format — the same representation the Protein Data Bank distributes. Each line of the _atom_site loop places one backbone atom in Cartesian space (units: ångströms, origin: arbitrary).

The six renders are orthographic views along the three Cartesian axes in both directions. Representation (cartoon, sticks, or surface) and color scheme (sequence-rainbow or by-chain) vary across proteins so the training set covers all the common visualization conventions.

— Local backbo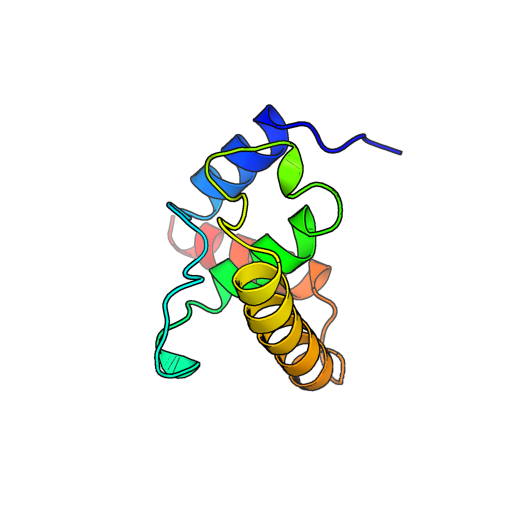ne conformation —

Eight-state secondary structure (DSSP): H is the canonical α-helix, G the tighter 3₁₀-helix, I the wider π-helix; E/B are β-structure, T and S are turns and bends, and '-' is everything else. DSSP derives these from the pattern of main-chain N–H···O=C hydrogen bonds, not from the sequence.

Three-state secondary structure (P-SEA) collapses the eight DSSP classes into helix (a), strand (b), and coil (c). P-SEA assigns these from Cα geometry alone — distances and angles — without requiring backbone oxygens, so it works on any Cα trace.

φ (phi) and ψ (psi) are the two rotatable backbone dihedrals per residue: φ is the C(i-1)–N–Cα–C torsion, ψ is the N–Cα–C–N(i+1) torsion, both in degrees on (−180°, 180°]. α-helical residues cluster near (−60°, −45°); β-strand residues near (−120°, +130°). A Ramachandran plot is simply a scatter of (φ, ψ) for every residue.

— Global shape and packing —

The geometric summary reports three shape descriptors. Rg (radius of gyration) measures how spread out the Cα atoms are about their centre of mass; compact globular proteins have small Rg, elongated or unfolded ones large. Cα contacts (<8 Å, |i−j|>4) count long-range residue pairs in spatial proximity — high for tightly packed folds, near zero for rods or random coil. The bounding-box extents give the protein's footprint along x, y, z in Å.

SASA measures how much of the protein is reachable by solvent. It is computed by rolling a water-sized probe over the atomic surface and summing the exposed area (Å²). Per-residue SASA distinguishes core (buried, low SASA) from surface (exposed, high SASA) residues; total SASA is a whole-molecule size measure.

Plot images: a contact map (which residues are close in 3D, as an N×N binary image), a Ramachandran scatter (backbone torsion angles, revealing secondary-structure composition at a glance), and — for AlphaFold structures — a PAE heatmap (pairwise prediction confidence).

— Structural neighborhood —

A 3Di character summarizes, for each residue, the relative orientation of the Cα frame of its nearest spatial neighbor. Because it encodes fold topology rather than chemistry, 3Di alignments detect remote structural similarity that sequence alignment misses.

The Foldseek neighbor list gives the closest experimentally determined structures in the PDB, ranked by structural alignment. TM-score near 1 means near-identical fold; near 0.3 means only rough topology match. This is how one finds what a novel AlphaFold prediction most resembles in the solved-structure universe.

— Confidence and disorder —

For AlphaFold models, the B-factor field carries pLDDT — the model's own estimate of local accuracy on a 0–100 scale. Regions with pLDDT<50 should be treated as essentially unmodeled; they often correspond to intrinsically disordered segments.

Crystallographic B-factors measure how much each atom's electron density is smeared out, in Å². They rise in mobile loops and surface residues and fall in the buried interior. In AlphaFold models this column is repurposed to hold pLDDT instead.

Predicted Aligned Error (PAE) is an AlphaFold confidence matrix: entry (i, j) is the expected error in the position of residue j, in ångströms, when the prediction is superimposed on the true structure at residue i. Low PAE within a block of residues means that block is internally rigid and well-predicted; high PAE between two blocks means their relative placement is uncertain even if each block individually is confident.